Protein AF-A0A7S3XI00-F1 (afdb_monomer_lite)

Organism: Heterosigma akashiwo (NCBI:txid2829)

pLDDT: mean 78.49, std 17.21, range [31.16, 95.56]

Radius of gyration: 17.25 Å; chains: 1; bounding box: 37×38×44 Å

Foldseek 3Di:
DDDLLALDQAPDQAWDQAQQPHGLCVLLVDADDPVQLCCLVPVDDDPVSSVVSCCPPRVLSCCCRTVHHPPRNVVLVVCCVPDDPVVSSVVSSCSSVVSVLCVVLVQKAFDPDDDHDPRDSVNGDIDGDDPVVSVVSCPPCVSPPDPPVCVVVVVPPPD

Secondary structure (DSSP, 8-state):
---TT-----SS-----EETTEEHHHHH-S---HHHHHHHHHS--SHHHHHHHHIIIIIHHHIIIII-BSS-HHHHHHHTTTS-HHHHHHHHHTTTHHHHHHHHTTSEE--S---GGGS-TTTT--EE--HHHHHHHHH-HHHHTTTHHHHHHGGG---

Structure (mmCIF, N/CA/C/O backbone):
data_AF-A0A7S3XI00-F1
#
_entry.id   AF-A0A7S3XI00-F1
#
loop_
_atom_site.group_PDB
_atom_site.id
_atom_site.type_symbol
_atom_site.label_atom_id
_atom_site.label_alt_id
_atom_site.label_comp_id
_atom_site.label_asym_id
_atom_site.label_entity_id
_atom_site.label_seq_id
_atom_site.pdbx_PDB_ins_code
_atom_site.Cartn_x
_atom_site.Cartn_y
_atom_site.Cartn_z
_atom_site.occupancy
_atom_site.B_iso_or_equiv
_atom_site.auth_seq_id
_atom_site.auth_comp_id
_atom_site.auth_asym_id
_atom_site.auth_atom_id
_atom_site.pdbx_PDB_model_num
ATOM 1 N N . MET A 1 1 ? -12.079 9.397 -8.608 1.00 45.72 1 MET A N 1
ATOM 2 C CA . MET A 1 1 ? -12.722 8.586 -7.554 1.00 45.72 1 MET A CA 1
ATOM 3 C C . MET A 1 1 ? -11.652 8.131 -6.586 1.00 45.72 1 MET A C 1
ATOM 5 O O . MET A 1 1 ? -10.625 7.630 -7.032 1.00 45.72 1 MET A O 1
ATOM 9 N N . ARG A 1 2 ? -11.854 8.375 -5.291 1.00 69.75 2 ARG A N 1
ATOM 10 C CA . ARG A 1 2 ? -10.999 7.833 -4.234 1.00 69.75 2 ARG A CA 1
ATOM 11 C C . ARG A 1 2 ? -11.321 6.345 -4.092 1.00 69.75 2 ARG A C 1
ATOM 13 O O . ARG A 1 2 ? -12.490 5.984 -4.167 1.00 69.75 2 ARG A O 1
ATOM 20 N N . SER A 1 3 ? -10.317 5.489 -3.941 1.00 78.19 3 SER A N 1
ATOM 21 C CA . SER A 1 3 ? -10.587 4.076 -3.682 1.00 78.19 3 SER A CA 1
ATOM 22 C C . SER A 1 3 ? -11.165 3.888 -2.272 1.00 78.19 3 SER A C 1
ATOM 24 O O . SER A 1 3 ? -10.641 4.525 -1.357 1.00 78.19 3 SER A O 1
ATOM 26 N N . PRO A 1 4 ? -12.162 3.008 -2.064 1.00 78.62 4 PRO A N 1
ATOM 27 C CA . PRO A 1 4 ? -12.783 2.806 -0.748 1.00 78.62 4 PRO A CA 1
ATOM 28 C C . PRO A 1 4 ? -11.808 2.361 0.352 1.00 78.62 4 PRO A C 1
ATOM 30 O O . PRO A 1 4 ? -11.964 2.735 1.503 1.00 78.62 4 PRO A O 1
ATOM 33 N N . TRP A 1 5 ? -10.744 1.636 -0.006 1.00 79.31 5 TRP A N 1
ATOM 34 C CA . TRP A 1 5 ? -9.690 1.184 0.917 1.00 79.31 5 TRP A CA 1
ATOM 35 C C . TRP A 1 5 ? -8.610 2.244 1.218 1.00 79.31 5 TRP A C 1
ATOM 37 O O . TRP A 1 5 ? -7.579 1.929 1.815 1.00 79.31 5 TRP A O 1
ATOM 47 N N . ASN A 1 6 ? -8.768 3.481 0.734 1.00 79.50 6 ASN A N 1
ATOM 48 C CA . ASN A 1 6 ? -7.818 4.561 0.998 1.00 79.50 6 ASN A CA 1
ATOM 49 C C . ASN A 1 6 ? -8.100 5.173 2.372 1.00 79.50 6 ASN A C 1
ATOM 51 O O . ASN A 1 6 ? -9.124 5.821 2.551 1.00 79.50 6 ASN A O 1
ATOM 55 N N . ASN A 1 7 ? -7.157 5.024 3.297 1.00 77.38 7 ASN A N 1
ATOM 56 C CA . ASN A 1 7 ? -7.287 5.491 4.674 1.00 77.38 7 ASN A CA 1
ATOM 57 C C . ASN A 1 7 ? -6.780 6.924 4.918 1.00 77.38 7 ASN A C 1
ATOM 59 O O . ASN A 1 7 ? -6.688 7.361 6.060 1.00 77.38 7 ASN A O 1
ATOM 63 N N . ASN A 1 8 ? -6.430 7.664 3.865 1.00 79.88 8 ASN A N 1
ATOM 64 C CA . ASN A 1 8 ? -6.200 9.100 3.972 1.00 79.88 8 ASN A CA 1
ATOM 65 C C . ASN A 1 8 ? -7.546 9.803 4.249 1.00 79.88 8 ASN A C 1
ATOM 67 O O . ASN A 1 8 ? -8.550 9.455 3.639 1.00 79.88 8 ASN A O 1
ATOM 71 N N . ALA A 1 9 ? -7.583 10.813 5.118 1.00 73.50 9 ALA A N 1
ATOM 72 C CA . ALA A 1 9 ? -8.775 11.643 5.336 1.00 73.50 9 ALA A CA 1
ATOM 73 C C . ALA A 1 9 ? -8.902 12.750 4.274 1.00 73.50 9 ALA A C 1
ATOM 75 O O . ALA A 1 9 ? -9.988 13.081 3.804 1.00 73.50 9 ALA A O 1
ATOM 76 N N . SER A 1 10 ? -7.767 13.293 3.826 1.00 76.81 10 SER A N 1
ATOM 77 C CA . SER A 1 10 ? -7.693 14.502 3.001 1.00 76.81 10 SER A CA 1
ATOM 78 C C . SER A 1 10 ? -8.332 14.312 1.623 1.00 76.81 10 SER A C 1
ATOM 80 O O . SER A 1 10 ? -7.958 13.375 0.919 1.00 76.81 10 SER A O 1
ATOM 82 N N . PRO A 1 11 ? -9.227 15.202 1.162 1.00 75.38 11 PRO A N 1
ATOM 83 C CA . PRO A 1 11 ? -9.797 15.113 -0.184 1.00 75.38 11 PRO A CA 1
ATOM 84 C C . PRO A 1 11 ? -8.778 15.453 -1.289 1.00 75.38 11 PRO A C 1
ATOM 86 O O . PRO A 1 11 ? -9.080 15.314 -2.474 1.00 75.38 11 PRO A O 1
ATOM 89 N N . PHE A 1 12 ? -7.572 15.897 -0.923 1.00 81.69 12 PHE A N 1
ATOM 90 C CA . PHE A 1 12 ? -6.523 16.304 -1.850 1.00 81.69 12 PHE A CA 1
ATOM 91 C C . PHE A 1 12 ? -5.451 15.226 -2.019 1.00 81.69 12 PHE A C 1
ATOM 93 O O . PHE A 1 12 ? -5.215 14.388 -1.144 1.00 81.69 12 PHE A O 1
ATOM 100 N N . VAL A 1 13 ? -4.727 15.288 -3.140 1.00 80.25 13 VAL A N 1
ATOM 101 C CA . VAL A 1 13 ? -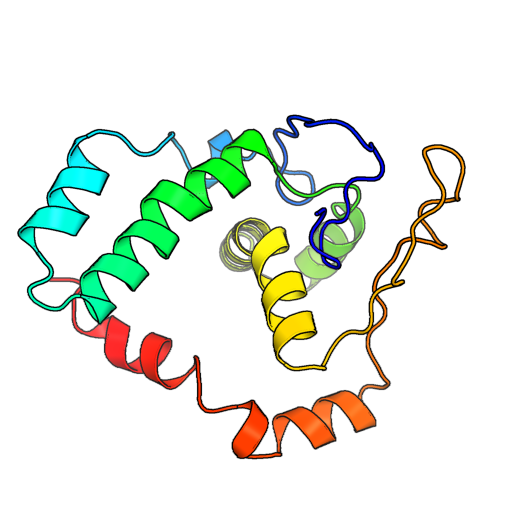3.527 14.468 -3.344 1.00 80.25 13 VAL A CA 1
ATOM 102 C C . VAL A 1 13 ? -2.519 14.816 -2.256 1.00 80.25 13 VAL A C 1
ATOM 104 O O . VAL A 1 13 ? -1.971 15.915 -2.221 1.00 80.25 13 VAL A O 1
ATOM 107 N N . THR A 1 14 ? -2.291 13.866 -1.357 1.00 82.88 14 THR A N 1
ATOM 108 C CA . THR A 1 14 ? -1.414 14.047 -0.203 1.00 82.88 14 THR A CA 1
ATOM 109 C C . THR A 1 14 ? -0.238 13.100 -0.344 1.00 82.88 14 THR A C 1
ATOM 111 O O . THR A 1 14 ? -0.411 11.957 -0.768 1.00 82.88 14 THR A O 1
ATOM 114 N N . ARG A 1 15 ? 0.960 13.579 -0.008 1.00 88.00 15 ARG A N 1
ATOM 115 C CA . ARG A 1 15 ? 2.133 12.716 0.110 1.00 88.00 15 ARG A CA 1
ATOM 116 C C . ARG A 1 15 ? 2.293 12.302 1.560 1.00 88.00 15 ARG A C 1
ATOM 118 O O . ARG A 1 15 ? 2.297 13.163 2.435 1.00 88.00 15 ARG A O 1
ATOM 125 N N . TRP A 1 16 ? 2.481 11.015 1.792 1.00 89.25 16 TRP A N 1
ATOM 126 C CA . TRP A 1 16 ? 2.725 10.459 3.110 1.00 89.25 16 TRP A CA 1
ATOM 127 C C . TRP A 1 16 ? 3.919 9.530 3.023 1.00 89.25 16 TRP A C 1
ATOM 129 O O . TRP A 1 16 ? 3.930 8.572 2.257 1.00 89.25 16 TRP A O 1
ATOM 139 N N . ARG A 1 17 ? 4.979 9.873 3.754 1.00 89.06 17 ARG A N 1
ATOM 140 C CA . ARG A 1 17 ? 6.277 9.206 3.614 1.00 89.06 17 ARG A CA 1
ATOM 141 C C . ARG A 1 17 ? 6.427 8.012 4.543 1.00 89.06 17 ARG A C 1
ATOM 143 O O . ARG A 1 17 ? 7.539 7.501 4.639 1.00 89.06 17 ARG A O 1
ATOM 150 N N . THR A 1 18 ? 5.362 7.564 5.204 1.00 91.56 18 THR A N 1
ATOM 151 C CA . THR A 1 18 ? 5.418 6.418 6.113 1.00 91.56 18 THR A CA 1
ATOM 152 C C . THR A 1 18 ? 4.507 5.280 5.668 1.00 91.56 18 THR A C 1
ATOM 154 O O . THR A 1 18 ? 3.434 5.487 5.101 1.00 91.56 18 THR A O 1
ATOM 157 N N . LEU A 1 19 ? 4.965 4.058 5.916 1.00 91.69 19 LEU A N 1
ATOM 158 C CA . LEU A 1 19 ? 4.221 2.816 5.775 1.00 91.69 19 LEU A CA 1
ATOM 159 C C . LEU A 1 19 ? 4.069 2.239 7.178 1.00 91.69 19 LEU A C 1
ATOM 161 O O . LEU A 1 19 ? 4.990 1.611 7.698 1.00 91.69 19 LEU A O 1
ATOM 165 N N . ALA A 1 20 ? 2.922 2.511 7.801 1.00 89.94 20 ALA A N 1
ATOM 166 C CA . ALA A 1 20 ? 2.613 2.089 9.167 1.00 89.94 20 ALA A CA 1
ATOM 167 C C . ALA A 1 20 ? 3.708 2.463 10.187 1.00 89.94 20 ALA A C 1
ATOM 169 O O . ALA A 1 20 ? 4.303 1.599 10.835 1.00 89.94 20 ALA A O 1
ATOM 170 N N . GLY A 1 21 ? 3.986 3.767 10.279 1.00 90.00 21 GLY A N 1
ATOM 171 C CA . GLY A 1 21 ? 4.937 4.362 11.231 1.00 90.00 21 GLY A CA 1
ATOM 172 C C . GLY A 1 21 ? 6.379 4.446 10.729 1.00 90.00 21 GLY A C 1
ATOM 173 O O . GLY A 1 21 ? 7.115 5.352 11.097 1.00 90.00 21 GLY A O 1
ATOM 174 N N . VAL A 1 22 ? 6.784 3.576 9.801 1.00 93.06 22 VAL A N 1
ATOM 175 C CA . VAL A 1 22 ? 8.174 3.534 9.314 1.00 93.06 22 VAL A CA 1
ATOM 176 C C . VAL A 1 22 ? 8.327 4.329 8.026 1.00 93.06 22 VAL A C 1
ATOM 178 O O . VAL A 1 22 ? 7.454 4.287 7.161 1.00 93.06 22 VAL A O 1
ATOM 181 N N . ASN A 1 23 ? 9.446 5.036 7.864 1.00 93.75 23 ASN A N 1
ATOM 182 C CA . ASN A 1 23 ? 9.745 5.751 6.631 1.00 93.75 23 ASN A CA 1
ATOM 183 C C . ASN A 1 23 ? 9.767 4.786 5.429 1.00 93.75 23 ASN A C 1
ATOM 185 O O . 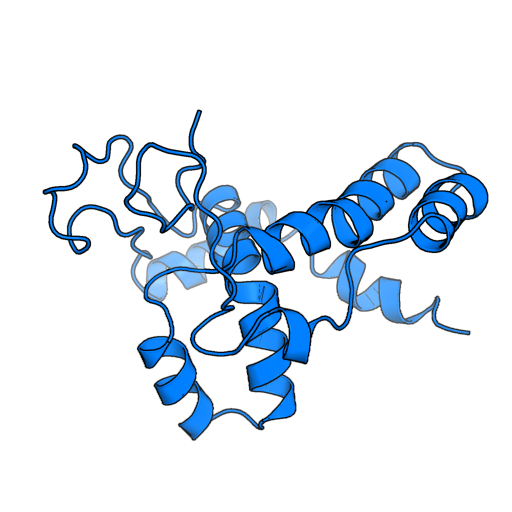ASN A 1 23 ? 10.484 3.789 5.391 1.00 93.75 23 ASN A O 1
ATOM 189 N N . SER A 1 24 ? 8.956 5.101 4.425 1.00 92.12 24 SER A N 1
ATOM 190 C CA . SER A 1 24 ? 8.794 4.309 3.205 1.00 92.12 24 SER A CA 1
ATOM 191 C C . SER A 1 24 ? 10.079 4.179 2.381 1.00 92.12 24 SER A C 1
ATOM 193 O O . SER A 1 24 ? 10.267 3.163 1.714 1.00 92.12 24 SER A O 1
ATOM 195 N N . TRP A 1 25 ? 10.974 5.168 2.444 1.00 92.31 25 TRP A N 1
ATOM 196 C CA . TRP A 1 25 ? 12.274 5.133 1.774 1.00 92.31 25 TRP A CA 1
ATOM 197 C C . TRP A 1 25 ? 13.233 4.159 2.457 1.00 92.31 25 TRP A C 1
ATOM 199 O O . TRP A 1 25 ? 13.963 3.464 1.761 1.00 92.31 25 TRP A O 1
ATOM 209 N N . ASP A 1 26 ? 13.166 4.028 3.782 1.00 92.06 26 ASP A N 1
ATOM 210 C CA . ASP A 1 26 ? 14.006 3.081 4.525 1.00 92.06 26 ASP A CA 1
ATOM 211 C C . ASP A 1 26 ? 13.612 1.628 4.210 1.00 92.06 26 ASP A C 1
ATOM 213 O O . ASP A 1 26 ? 14.467 0.750 4.137 1.00 92.06 26 ASP A O 1
ATOM 217 N N . LEU A 1 27 ? 12.321 1.376 3.955 1.00 87.94 27 LEU A N 1
ATOM 218 C CA . LEU A 1 27 ? 11.811 0.043 3.611 1.00 87.94 27 LEU A CA 1
ATOM 219 C C . LEU A 1 27 ? 11.965 -0.325 2.129 1.00 87.94 27 LEU A C 1
ATOM 221 O O . LEU A 1 27 ? 12.097 -1.501 1.801 1.00 87.94 27 LEU A O 1
ATOM 225 N N . LEU A 1 28 ? 11.871 0.649 1.219 1.00 88.12 28 LEU A N 1
ATOM 226 C CA . LEU A 1 28 ? 11.777 0.390 -0.228 1.00 88.12 28 LEU A CA 1
ATOM 227 C C . LEU A 1 28 ? 12.987 0.893 -1.022 1.00 88.12 28 LEU A C 1
ATOM 229 O O . LEU A 1 28 ? 13.118 0.591 -2.210 1.00 88.12 28 LEU A O 1
ATOM 233 N N . GLY A 1 29 ? 13.875 1.654 -0.384 1.00 87.56 29 GLY A N 1
ATOM 234 C CA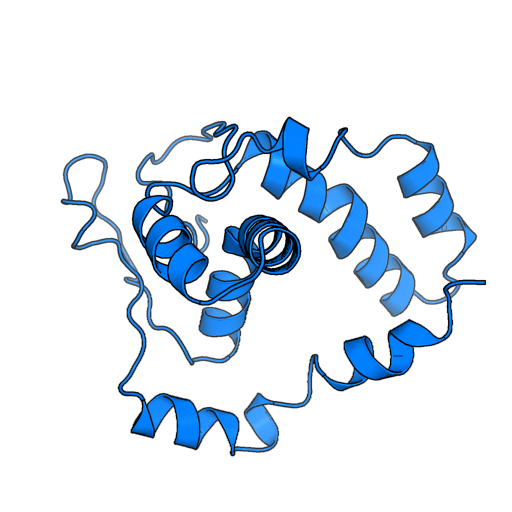 . GLY A 1 29 ? 15.092 2.201 -0.966 1.00 87.56 29 GLY A CA 1
ATOM 235 C C . GLY A 1 29 ? 14.828 3.381 -1.896 1.00 87.56 29 GLY A C 1
ATOM 236 O O . GLY A 1 29 ? 15.113 4.519 -1.546 1.00 87.56 29 GLY A O 1
ATOM 237 N N . ASN A 1 30 ? 14.318 3.120 -3.104 1.00 86.00 30 ASN A N 1
ATOM 238 C CA . ASN A 1 30 ? 14.242 4.118 -4.173 1.00 86.00 30 ASN A CA 1
ATOM 239 C C . ASN A 1 30 ? 12.986 3.992 -5.035 1.00 86.00 30 ASN A C 1
ATOM 241 O O . ASN A 1 30 ? 12.398 2.920 -5.187 1.00 86.00 30 ASN A O 1
ATOM 245 N N . LEU A 1 31 ? 12.625 5.103 -5.683 1.00 89.25 31 LEU A N 1
ATOM 246 C CA . LEU A 1 31 ? 11.638 5.079 -6.754 1.00 89.25 31 LEU A CA 1
ATOM 247 C C . LEU A 1 31 ? 12.132 4.215 -7.928 1.00 89.25 31 LEU A C 1
ATOM 249 O O . LEU A 1 31 ? 13.331 4.176 -8.221 1.00 89.25 31 LEU A O 1
ATOM 253 N N . PRO A 1 32 ? 11.212 3.540 -8.630 1.00 88.94 32 PRO A N 1
ATOM 254 C CA . PRO A 1 32 ? 11.545 2.735 -9.796 1.00 88.94 32 PRO A CA 1
ATOM 255 C C . PRO A 1 32 ? 12.165 3.592 -10.904 1.00 88.94 32 PRO A C 1
ATOM 257 O O . PRO A 1 32 ? 11.556 4.539 -11.398 1.00 88.94 32 PRO A O 1
ATOM 260 N N . GLY A 1 33 ? 13.377 3.227 -11.319 1.00 90.19 33 GLY A N 1
ATOM 261 C CA . GLY A 1 33 ? 14.077 3.864 -12.435 1.00 90.19 33 GLY A CA 1
ATOM 262 C C . GLY A 1 33 ? 13.793 3.208 -13.789 1.00 90.19 33 GLY A C 1
ATOM 263 O O . GLY A 1 33 ? 13.016 2.250 -13.901 1.00 90.19 33 GLY A O 1
ATOM 264 N N . CYS A 1 34 ? 14.486 3.684 -14.827 1.00 91.94 34 CYS A N 1
ATOM 265 C CA . CYS A 1 34 ? 14.372 3.169 -16.197 1.00 91.94 34 CYS A CA 1
ATOM 266 C C . CYS A 1 34 ? 14.654 1.663 -16.299 1.00 91.94 34 CYS A C 1
ATOM 268 O O . CYS A 1 34 ? 13.992 0.973 -17.066 1.00 91.94 34 CYS A O 1
ATOM 270 N N . SER A 1 35 ? 15.579 1.129 -15.494 1.00 90.12 35 SER A N 1
ATOM 271 C CA . SER A 1 35 ? 15.920 -0.301 -15.489 1.00 90.12 35 SER A CA 1
ATOM 272 C C . SER A 1 35 ? 14.730 -1.197 -15.131 1.00 90.12 35 SER A C 1
ATOM 274 O O . SER A 1 35 ? 14.532 -2.235 -15.757 1.00 90.12 35 SER A O 1
ATOM 276 N N . SER A 1 36 ? 13.898 -0.785 -14.169 1.00 87.94 36 SER A N 1
ATOM 277 C CA . SER A 1 36 ? 12.703 -1.541 -13.765 1.00 87.94 36 SER A CA 1
ATOM 278 C C . SER A 1 36 ? 11.627 -1.567 -14.855 1.00 87.94 36 SER A C 1
ATOM 280 O O . SER A 1 36 ? 10.998 -2.601 -15.076 1.00 87.94 36 SER A O 1
ATOM 282 N N . HIS A 1 37 ? 11.471 -0.459 -15.585 1.00 89.69 37 HIS A N 1
ATOM 283 C CA . HIS A 1 37 ? 10.557 -0.356 -16.721 1.00 89.69 37 HIS A CA 1
ATOM 284 C C . HIS A 1 37 ? 11.074 -1.159 -17.916 1.00 89.69 37 HIS A C 1
ATOM 286 O O . HIS A 1 37 ? 10.313 -1.900 -18.527 1.00 89.69 37 HIS A O 1
ATOM 292 N N . HIS A 1 38 ? 12.376 -1.076 -18.201 1.00 91.00 38 HIS A N 1
ATOM 293 C CA . HIS A 1 38 ? 13.017 -1.877 -19.239 1.00 91.00 38 HIS A CA 1
ATOM 294 C C . HIS A 1 38 ? 12.870 -3.376 -18.957 1.00 91.00 38 HIS A C 1
ATOM 296 O O . HIS A 1 38 ? 12.463 -4.113 -19.841 1.00 91.00 38 HIS A O 1
ATOM 302 N N . MET A 1 39 ? 13.102 -3.835 -17.721 1.00 87.81 39 MET A N 1
ATOM 303 C CA . MET A 1 39 ? 12.841 -5.234 -17.353 1.00 87.81 39 MET A CA 1
ATOM 304 C C . MET A 1 39 ? 11.386 -5.645 -17.597 1.00 87.81 39 MET A C 1
ATOM 306 O O . MET A 1 39 ? 11.143 -6.743 -18.086 1.00 87.81 39 MET A O 1
ATOM 310 N N . ALA A 1 40 ? 10.416 -4.791 -17.253 1.00 87.94 40 ALA A N 1
ATOM 311 C CA . ALA A 1 40 ? 9.008 -5.092 -17.498 1.00 87.94 40 ALA A CA 1
ATOM 312 C C . ALA A 1 40 ? 8.700 -5.204 -19.001 1.00 87.94 40 ALA A C 1
ATOM 314 O O . ALA A 1 40 ? 7.939 -6.077 -19.393 1.00 87.94 40 ALA A O 1
ATOM 315 N N . LEU A 1 41 ? 9.308 -4.361 -19.836 1.00 89.44 41 LEU A N 1
ATOM 316 C CA . LEU A 1 41 ? 9.105 -4.377 -21.287 1.00 89.44 41 LEU A CA 1
ATOM 317 C C . LEU A 1 41 ? 9.834 -5.531 -21.989 1.00 89.44 41 LEU A C 1
ATOM 319 O O . LEU A 1 41 ? 9.316 -6.067 -22.961 1.00 89.44 41 LEU A O 1
ATOM 323 N N . SER A 1 42 ? 11.020 -5.905 -21.510 1.00 91.44 42 SER A N 1
ATOM 324 C CA . SER A 1 42 ? 11.923 -6.815 -22.226 1.00 91.44 42 SER A CA 1
ATOM 325 C C . SER A 1 42 ? 11.821 -8.276 -21.784 1.00 91.44 42 SER A C 1
ATOM 327 O O . SER A 1 42 ? 12.214 -9.157 -22.542 1.00 91.44 42 SER A O 1
ATOM 329 N N . ASN A 1 43 ? 11.305 -8.556 -20.580 1.00 89.12 43 ASN A N 1
ATOM 330 C CA . ASN A 1 43 ? 11.327 -9.912 -20.008 1.00 89.12 43 ASN A CA 1
ATOM 331 C C . ASN A 1 43 ? 9.965 -10.627 -20.031 1.00 89.12 43 ASN A C 1
ATOM 333 O O . ASN A 1 43 ? 9.877 -11.769 -19.580 1.00 89.12 43 ASN A O 1
ATOM 337 N N . PHE A 1 44 ? 8.899 -9.984 -20.518 1.00 88.94 44 PHE A N 1
ATOM 338 C CA . PHE A 1 44 ? 7.545 -10.543 -20.496 1.00 88.94 44 PHE A CA 1
ATOM 339 C C . PHE A 1 44 ? 6.901 -10.470 -21.881 1.00 88.94 44 PHE A C 1
ATOM 341 O O . PHE A 1 44 ? 6.611 -9.392 -22.388 1.00 88.94 44 PHE A O 1
ATOM 348 N N . ASN A 1 45 ? 6.651 -11.640 -22.471 1.00 91.00 45 ASN A N 1
ATOM 349 C CA . ASN A 1 45 ? 6.213 -11.769 -23.867 1.00 91.00 45 ASN A CA 1
ATOM 350 C C . ASN A 1 45 ? 4.691 -11.867 -24.041 1.00 91.00 45 ASN A C 1
ATOM 352 O O . ASN A 1 45 ? 4.209 -12.035 -25.158 1.00 91.00 45 ASN A O 1
ATOM 356 N N . THR A 1 46 ? 3.930 -11.794 -22.951 1.00 92.94 46 THR A N 1
ATOM 357 C CA . THR A 1 46 ? 2.466 -11.757 -22.988 1.00 92.94 46 THR A CA 1
ATOM 358 C C . THR A 1 46 ? 1.971 -10.480 -22.334 1.00 92.94 46 THR A C 1
ATOM 360 O O . THR A 1 46 ? 2.596 -9.953 -21.405 1.00 92.94 46 THR A O 1
ATOM 363 N N . TRP A 1 47 ? 0.836 -9.980 -22.821 1.00 90.19 47 TRP A N 1
ATOM 364 C CA . TRP A 1 47 ? 0.224 -8.770 -22.286 1.00 90.19 47 TRP A CA 1
ATOM 365 C C . TRP A 1 47 ? -0.085 -8.914 -20.795 1.00 90.19 47 TRP A C 1
ATOM 367 O O . TRP A 1 47 ? 0.174 -7.996 -20.024 1.00 90.19 47 TRP A O 1
ATOM 377 N N . GLU A 1 48 ? -0.569 -10.078 -20.370 1.00 91.81 48 GLU A N 1
ATOM 378 C CA . GLU A 1 48 ? -0.950 -10.369 -18.990 1.00 91.81 48 GLU A CA 1
ATOM 379 C C . GLU A 1 48 ? 0.251 -10.266 -18.048 1.00 91.81 48 GLU A C 1
ATOM 381 O O . GLU A 1 48 ? 0.174 -9.614 -17.005 1.00 91.81 48 GLU A O 1
ATOM 386 N N . MET A 1 49 ? 1.387 -10.861 -18.428 1.00 87.75 49 MET A N 1
ATOM 387 C CA . MET A 1 49 ? 2.598 -10.811 -17.613 1.00 87.75 49 MET A CA 1
ATOM 388 C C . MET A 1 49 ? 3.202 -9.405 -17.582 1.00 87.75 49 MET A C 1
ATOM 390 O O . MET A 1 49 ? 3.599 -8.935 -16.514 1.00 87.75 49 MET A O 1
ATOM 394 N N . PHE A 1 50 ? 3.226 -8.714 -18.726 1.00 90.81 50 PHE A N 1
ATOM 395 C CA . PHE A 1 50 ? 3.662 -7.320 -18.801 1.00 90.81 50 PHE A CA 1
ATOM 396 C C . PHE A 1 50 ? 2.798 -6.421 -17.906 1.00 90.81 50 PHE A C 1
ATOM 398 O O . PHE A 1 50 ? 3.321 -5.714 -17.039 1.00 90.81 50 PHE A O 1
ATOM 405 N N . ALA A 1 51 ? 1.475 -6.482 -18.079 1.00 90.19 51 ALA A N 1
ATOM 406 C CA . ALA A 1 51 ? 0.508 -5.685 -17.337 1.00 90.19 51 ALA A CA 1
ATOM 407 C C . ALA A 1 51 ? 0.602 -5.970 -15.836 1.00 90.19 51 ALA A C 1
ATOM 409 O O . ALA A 1 51 ? 0.614 -5.043 -15.031 1.00 90.19 51 ALA A O 1
ATOM 410 N N . MET A 1 52 ? 0.755 -7.232 -15.435 1.00 86.56 52 MET A N 1
ATOM 411 C CA . MET A 1 52 ? 0.980 -7.577 -14.035 1.00 86.56 52 MET A CA 1
ATOM 412 C C . MET A 1 52 ? 2.293 -6.975 -13.514 1.00 86.56 52 MET A C 1
ATOM 414 O O . MET A 1 52 ? 2.301 -6.335 -12.459 1.00 86.56 52 MET A O 1
ATOM 418 N N . ARG A 1 53 ? 3.405 -7.131 -14.244 1.00 87.69 53 ARG A N 1
ATOM 419 C CA . ARG A 1 53 ? 4.718 -6.684 -13.767 1.00 87.69 53 ARG A CA 1
ATOM 420 C C . ARG A 1 53 ? 4.806 -5.171 -13.632 1.00 87.69 53 ARG A C 1
ATOM 422 O O . ARG A 1 53 ? 5.302 -4.687 -12.612 1.00 87.69 53 ARG A O 1
ATOM 429 N N . ILE A 1 54 ? 4.338 -4.433 -14.639 1.00 89.56 54 ILE A N 1
ATOM 430 C CA . ILE A 1 54 ? 4.375 -2.967 -14.627 1.00 89.56 54 ILE A CA 1
ATOM 431 C C . ILE A 1 54 ? 3.489 -2.403 -13.502 1.00 89.56 54 ILE A C 1
ATOM 433 O O . ILE A 1 54 ? 3.835 -1.399 -12.881 1.00 89.56 54 ILE A O 1
ATOM 437 N N . GLN A 1 55 ? 2.390 -3.085 -13.163 1.00 86.69 55 GLN A N 1
ATOM 438 C CA . GLN A 1 55 ? 1.518 -2.693 -12.054 1.00 86.69 55 GLN A CA 1
ATOM 439 C C . GLN A 1 55 ? 2.132 -3.007 -10.679 1.00 86.69 55 GLN A C 1
ATOM 441 O O . GLN A 1 55 ? 2.026 -2.207 -9.750 1.00 86.69 55 GLN A O 1
ATOM 446 N N . GLN A 1 56 ? 2.798 -4.153 -10.529 1.00 80.19 56 GLN A N 1
ATOM 447 C CA . GLN A 1 56 ? 3.311 -4.606 -9.232 1.00 80.19 56 GLN A CA 1
ATOM 448 C C . GLN A 1 56 ? 4.604 -3.923 -8.791 1.00 80.19 56 GLN A C 1
ATOM 450 O O . GLN A 1 56 ? 4.776 -3.675 -7.602 1.00 80.19 56 GLN A O 1
ATOM 455 N N . VAL A 1 57 ? 5.544 -3.663 -9.704 1.00 79.31 57 VAL A N 1
ATOM 456 C CA . VAL A 1 57 ? 6.861 -3.143 -9.302 1.00 79.31 57 VAL A CA 1
ATOM 457 C C . VAL A 1 57 ? 6.942 -1.636 -9.465 1.00 79.31 57 VAL A C 1
ATOM 459 O O . VAL A 1 57 ? 6.975 -0.949 -8.443 1.00 79.31 57 VAL A O 1
ATOM 462 N N . PRO A 1 58 ? 6.944 -1.075 -10.687 1.00 85.06 58 PRO A N 1
ATOM 463 C CA . PRO A 1 58 ? 7.102 0.360 -10.810 1.00 85.06 58 PRO A CA 1
ATOM 464 C C . PRO A 1 58 ? 5.872 1.110 -10.292 1.00 85.06 58 PRO A C 1
ATOM 466 O O . PRO A 1 58 ? 5.997 2.000 -9.455 1.00 85.06 58 PRO A O 1
ATOM 469 N N . HIS A 1 59 ? 4.666 0.721 -10.696 1.00 89.69 59 HIS A N 1
ATOM 470 C CA . HIS A 1 59 ? 3.470 1.448 -10.276 1.00 89.69 59 HIS A CA 1
ATOM 471 C C . HIS A 1 59 ? 3.222 1.350 -8.759 1.00 89.69 59 HIS A C 1
ATOM 473 O O . HIS A 1 59 ? 3.055 2.372 -8.091 1.00 89.69 59 HIS A O 1
ATOM 479 N N . GLN A 1 60 ? 3.238 0.145 -8.177 1.00 84.69 60 GLN A N 1
ATOM 480 C CA . GLN A 1 60 ? 2.948 -0.018 -6.749 1.00 84.69 60 GLN A CA 1
ATOM 481 C C . GLN A 1 60 ? 3.994 0.643 -5.843 1.00 84.69 60 GLN A C 1
ATOM 483 O O . GLN A 1 60 ? 3.626 1.201 -4.809 1.00 84.69 60 GLN A O 1
ATOM 488 N N . ASN A 1 61 ? 5.279 0.630 -6.216 1.00 88.56 61 ASN A N 1
ATOM 489 C CA . ASN A 1 61 ? 6.312 1.279 -5.406 1.00 88.56 61 ASN A CA 1
ATOM 490 C C . ASN A 1 61 ? 6.138 2.797 -5.350 1.00 88.56 61 ASN A C 1
ATOM 492 O O . ASN A 1 61 ? 6.370 3.383 -4.296 1.00 88.56 61 ASN A O 1
ATOM 496 N N . VAL A 1 62 ? 5.664 3.434 -6.425 1.00 90.25 62 VAL A N 1
ATOM 497 C CA . VAL A 1 62 ? 5.334 4.867 -6.397 1.00 90.25 62 VAL A CA 1
ATOM 498 C C . VAL A 1 62 ? 4.245 5.150 -5.359 1.00 90.25 62 VAL A C 1
ATOM 500 O O . VAL A 1 62 ? 4.408 6.060 -4.546 1.00 90.25 62 VAL A O 1
ATOM 503 N N . HIS A 1 63 ? 3.173 4.349 -5.328 1.00 88.88 63 HIS A N 1
ATOM 504 C CA . HIS A 1 63 ? 2.111 4.499 -4.322 1.00 88.88 63 HIS A CA 1
ATOM 505 C C . HIS A 1 63 ? 2.620 4.294 -2.902 1.00 88.88 63 HIS A C 1
ATOM 507 O O . HIS A 1 63 ? 2.265 5.059 -2.016 1.00 88.88 63 HIS A O 1
ATOM 513 N N . ARG A 1 64 ? 3.474 3.296 -2.674 1.00 89.94 64 ARG A N 1
ATOM 514 C CA . ARG A 1 64 ? 4.000 3.014 -1.333 1.00 89.94 64 ARG A CA 1
ATOM 515 C C . ARG A 1 64 ? 4.959 4.099 -0.835 1.00 89.94 64 ARG A C 1
ATOM 517 O O . ARG A 1 64 ? 4.872 4.492 0.320 1.00 89.94 64 ARG A O 1
ATOM 524 N N . IL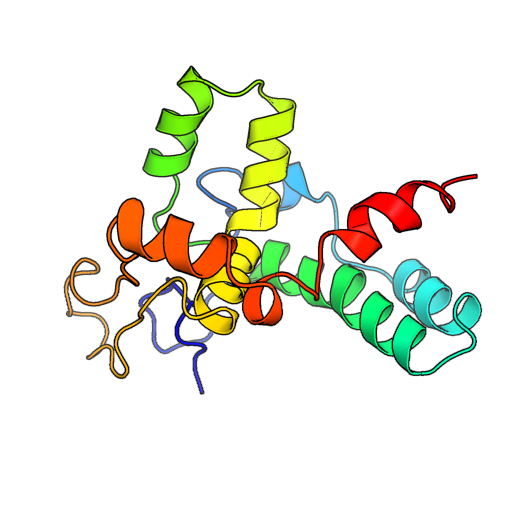E A 1 65 ? 5.847 4.589 -1.702 1.00 91.25 65 ILE A N 1
ATOM 525 C CA . ILE A 1 65 ? 6.867 5.592 -1.352 1.00 91.25 65 ILE A CA 1
ATOM 526 C C . ILE A 1 65 ? 6.264 6.993 -1.191 1.00 91.25 65 ILE A C 1
ATOM 528 O O . ILE A 1 65 ? 6.686 7.769 -0.333 1.00 91.25 65 ILE A O 1
ATOM 532 N N . LEU A 1 66 ? 5.305 7.361 -2.047 1.00 90.06 66 LEU A N 1
ATOM 533 C CA . LEU A 1 66 ? 4.728 8.707 -2.037 1.00 90.06 66 LEU A CA 1
ATOM 534 C C . LEU A 1 66 ? 3.393 8.787 -1.305 1.00 90.06 66 LEU A C 1
ATOM 536 O O . LEU A 1 66 ? 3.108 9.826 -0.719 1.00 90.06 66 LEU A O 1
ATOM 540 N N . GLY A 1 67 ? 2.566 7.750 -1.396 1.00 87.31 67 GLY A N 1
ATOM 541 C CA . GLY A 1 67 ? 1.211 7.724 -0.846 1.00 87.31 67 GLY A CA 1
ATOM 542 C C . GLY A 1 67 ? 1.132 7.172 0.573 1.00 87.31 67 GLY A C 1
ATOM 543 O O . GLY A 1 67 ? 0.254 7.608 1.311 1.00 87.31 67 GLY A O 1
ATOM 544 N N . GLY A 1 68 ? 2.047 6.273 0.951 1.00 89.06 68 GLY A N 1
ATOM 545 C CA . GLY A 1 68 ? 2.147 5.710 2.298 1.00 89.06 68 GLY A CA 1
ATOM 546 C C . GLY A 1 68 ? 0.870 5.016 2.789 1.00 89.06 68 GLY A C 1
ATOM 547 O O . GLY A 1 68 ? -0.025 4.687 2.009 1.00 89.06 68 GLY A O 1
ATOM 548 N N . THR A 1 69 ? 0.789 4.799 4.102 1.00 87.69 69 THR A N 1
ATOM 549 C CA . THR A 1 69 ? -0.465 4.478 4.799 1.00 87.69 69 THR A CA 1
ATOM 550 C C . THR A 1 69 ? -0.638 5.332 6.042 1.00 87.69 69 THR A C 1
ATOM 552 O O . THR A 1 69 ? 0.281 5.473 6.849 1.00 87.69 69 THR A O 1
ATOM 555 N N . PHE A 1 70 ? -1.834 5.891 6.189 1.00 84.81 70 PHE A N 1
ATOM 556 C CA . PHE A 1 70 ? -2.175 6.824 7.259 1.00 84.81 70 PHE A CA 1
ATOM 557 C C . PHE A 1 70 ? -2.596 6.069 8.524 1.00 84.81 70 PHE A C 1
ATOM 559 O O . PHE A 1 70 ? -3.149 4.981 8.422 1.00 84.81 70 PHE A O 1
ATOM 566 N N . GLU A 1 71 ? -2.319 6.629 9.704 1.00 78.56 71 GLU A N 1
ATOM 567 C CA . GLU A 1 71 ? -2.888 6.200 11.000 1.00 78.56 71 GLU A CA 1
ATOM 568 C C . GLU A 1 71 ? -2.895 4.681 11.278 1.00 78.56 71 GLU A C 1
ATOM 570 O O . GLU A 1 71 ? -3.811 4.149 11.899 1.00 78.56 71 GLU A O 1
ATOM 575 N N . SER A 1 72 ? -1.876 3.955 10.810 1.00 84.19 72 SER A N 1
ATOM 576 C CA . SER A 1 72 ? -1.805 2.496 10.953 1.00 84.19 72 SER A CA 1
ATOM 577 C C . SER A 1 72 ? -0.639 2.031 11.824 1.00 84.19 72 SER A C 1
ATOM 579 O O . SER A 1 72 ? -0.382 0.841 11.894 1.00 84.19 72 SER A O 1
ATOM 581 N N . GLU A 1 73 ? 0.107 2.936 12.450 1.00 89.88 73 GLU A N 1
ATOM 582 C CA . GLU A 1 73 ? 1.321 2.611 13.212 1.00 89.88 73 GLU A CA 1
ATOM 583 C C . GLU A 1 73 ? 1.041 1.695 14.407 1.00 89.88 73 GLU A C 1
ATOM 585 O O . GLU A 1 73 ? 1.597 0.600 14.471 1.00 89.88 73 GLU A O 1
ATOM 590 N N . GLU A 1 74 ? 0.099 2.077 15.271 1.00 89.56 74 GLU A N 1
ATOM 591 C CA . GLU A 1 74 ? -0.241 1.346 16.500 1.00 89.56 74 GLU A CA 1
ATOM 592 C C . GLU A 1 74 ? -0.597 -0.129 16.238 1.00 89.56 74 GLU A C 1
ATOM 594 O O . GLU A 1 74 ? -0.179 -1.033 16.964 1.00 89.56 74 GLU A O 1
ATOM 599 N N . VAL A 1 75 ? -1.342 -0.401 15.160 1.00 87.38 75 VAL A N 1
ATOM 600 C CA . VAL A 1 75 ? -1.711 -1.772 14.771 1.00 87.38 75 VAL A CA 1
ATOM 601 C C . VAL A 1 75 ? -0.459 -2.604 14.489 1.00 87.38 75 VAL A C 1
ATOM 603 O O . VAL A 1 75 ? -0.356 -3.749 14.927 1.00 87.38 75 VAL A O 1
ATOM 606 N N . TYR A 1 76 ? 0.517 -2.029 13.793 1.00 91.81 76 TYR A N 1
ATOM 607 C CA . TYR A 1 76 ? 1.745 -2.723 13.419 1.00 91.81 76 TYR A CA 1
ATOM 608 C C . TYR A 1 76 ? 2.729 -2.835 14.585 1.00 91.81 76 TYR A C 1
ATOM 610 O O . TYR A 1 76 ? 3.414 -3.847 14.701 1.00 91.81 76 TYR A O 1
ATOM 618 N N . GLU A 1 77 ? 2.777 -1.856 15.483 1.00 92.38 77 GLU A N 1
ATOM 619 C CA . GLU A 1 77 ? 3.534 -1.975 16.734 1.00 92.38 77 GLU A CA 1
ATOM 620 C C . GLU A 1 77 ? 3.006 -3.117 17.606 1.00 92.38 77 GLU A C 1
ATOM 622 O O . GLU A 1 77 ? 3.781 -3.911 18.140 1.00 92.38 77 GLU A O 1
ATOM 627 N N . ASN A 1 78 ? 1.681 -3.262 17.693 1.00 92.94 78 ASN A N 1
ATOM 628 C CA . ASN A 1 78 ? 1.062 -4.370 18.410 1.00 92.94 78 ASN A CA 1
ATOM 629 C C . ASN A 1 78 ? 1.353 -5.725 17.754 1.00 92.94 78 ASN A C 1
ATOM 631 O O . ASN A 1 78 ? 1.640 -6.688 18.465 1.00 92.94 78 ASN A O 1
ATOM 635 N N . LEU A 1 79 ? 1.343 -5.801 16.420 1.00 91.81 79 LEU A N 1
ATOM 636 C CA . LEU A 1 79 ? 1.747 -7.010 15.693 1.00 91.81 79 LEU A CA 1
ATOM 637 C C . LEU A 1 79 ? 3.230 -7.349 15.891 1.00 91.81 79 LEU A C 1
ATOM 639 O O . LEU A 1 79 ? 3.582 -8.526 15.915 1.00 91.81 79 LEU A O 1
ATOM 643 N N . GLY A 1 80 ? 4.086 -6.351 16.115 1.00 92.25 80 GLY A N 1
ATOM 644 C CA . GLY A 1 80 ? 5.503 -6.551 16.427 1.00 92.25 80 GLY A CA 1
ATOM 645 C C . GLY A 1 80 ? 5.777 -7.312 17.726 1.00 92.25 80 GLY A C 1
ATOM 646 O O . GLY A 1 80 ? 6.899 -7.748 17.945 1.00 92.25 80 GLY A O 1
ATOM 647 N N . LYS A 1 81 ? 4.762 -7.532 18.572 1.00 94.06 81 LYS A N 1
ATOM 648 C CA . LYS A 1 81 ? 4.856 -8.418 19.746 1.00 94.06 81 LYS A CA 1
ATOM 649 C C . LYS A 1 81 ? 4.828 -9.906 19.376 1.00 94.06 81 LYS A C 1
ATOM 651 O O . LYS A 1 81 ? 5.164 -10.739 20.212 1.00 94.06 81 LYS A O 1
ATOM 656 N N . PHE A 1 82 ? 4.387 -10.231 18.160 1.00 95.25 82 PHE A N 1
ATOM 657 C CA . PHE A 1 82 ? 4.154 -11.600 17.687 1.00 95.25 82 PHE A CA 1
ATOM 658 C C . PHE A 1 82 ? 4.944 -11.954 16.424 1.00 95.25 82 PHE A C 1
ATOM 660 O O . PHE A 1 82 ? 5.037 -13.131 16.087 1.00 95.25 82 PHE A O 1
ATOM 667 N N . LEU A 1 83 ? 5.456 -10.952 15.707 1.00 94.56 83 LEU A N 1
ATOM 668 C CA . LEU A 1 83 ? 6.162 -11.119 14.440 1.00 94.56 83 LEU A CA 1
ATOM 669 C C . LEU A 1 83 ? 7.627 -10.728 14.586 1.00 94.56 83 LEU A C 1
ATOM 671 O O . LEU A 1 83 ? 7.947 -9.740 15.248 1.00 94.56 83 LEU A O 1
ATOM 675 N N . GLU A 1 84 ? 8.495 -11.460 13.894 1.00 95.56 84 GLU A N 1
ATOM 676 C CA . GLU A 1 84 ? 9.896 -11.079 13.750 1.00 95.56 84 GLU A CA 1
ATOM 677 C C . GLU A 1 84 ? 10.025 -9.744 12.987 1.00 95.56 84 GLU A C 1
ATOM 679 O O . GLU A 1 84 ? 9.152 -9.397 12.178 1.00 95.56 84 GLU A O 1
ATOM 684 N N . PRO A 1 85 ? 11.114 -8.979 13.199 1.00 92.56 85 PRO A N 1
ATOM 685 C CA . PRO A 1 85 ? 11.292 -7.667 12.576 1.00 92.56 85 PRO A CA 1
ATOM 686 C C . PRO A 1 85 ? 11.156 -7.672 11.048 1.00 92.56 85 PRO A C 1
ATOM 688 O O . PRO A 1 85 ? 10.525 -6.769 10.491 1.00 92.56 85 PRO A O 1
ATOM 691 N N . ASP A 1 86 ? 11.690 -8.695 10.378 1.00 90.75 86 ASP A N 1
ATOM 692 C CA . ASP A 1 86 ? 11.645 -8.820 8.916 1.00 90.75 86 ASP A CA 1
ATOM 693 C C . ASP A 1 86 ? 10.225 -9.102 8.404 1.00 90.75 86 ASP A C 1
ATOM 695 O O . ASP A 1 86 ? 9.782 -8.501 7.419 1.00 90.75 86 ASP A O 1
ATOM 699 N N . ASP A 1 87 ? 9.467 -9.950 9.106 1.00 92.56 87 ASP A N 1
ATOM 700 C CA . ASP A 1 87 ? 8.065 -10.229 8.780 1.00 92.56 87 ASP A CA 1
ATOM 701 C C . ASP A 1 87 ? 7.202 -8.984 8.975 1.00 92.56 87 ASP A C 1
ATOM 703 O O . ASP A 1 87 ? 6.354 -8.655 8.136 1.00 92.56 87 ASP A O 1
ATOM 707 N N . LEU A 1 88 ? 7.452 -8.241 10.054 1.00 92.94 88 LEU A N 1
ATOM 708 C CA . LEU A 1 88 ? 6.763 -6.990 10.317 1.00 92.94 88 LEU A CA 1
ATOM 709 C C . LEU A 1 88 ? 7.102 -5.936 9.255 1.00 92.94 88 LEU A C 1
ATOM 711 O O . LEU A 1 88 ? 6.201 -5.259 8.757 1.00 92.94 88 LEU A O 1
ATOM 715 N N . ALA A 1 89 ? 8.372 -5.810 8.865 1.00 91.25 89 ALA A N 1
ATOM 716 C CA . ALA A 1 89 ? 8.799 -4.923 7.786 1.00 91.25 89 ALA A CA 1
ATOM 717 C C . ALA A 1 89 ? 8.109 -5.287 6.463 1.00 91.25 89 ALA A C 1
ATOM 719 O O . ALA A 1 89 ? 7.528 -4.415 5.809 1.00 91.25 89 ALA A O 1
ATOM 720 N N . MET A 1 90 ? 8.071 -6.575 6.106 1.00 90.06 90 MET A N 1
ATOM 721 C CA .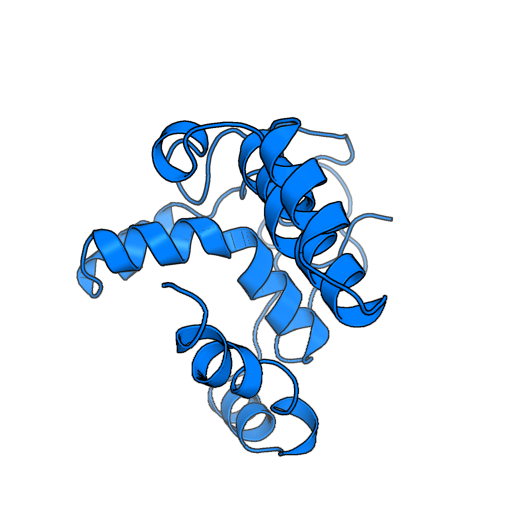 MET A 1 90 ? 7.339 -7.056 4.935 1.00 90.06 90 MET A CA 1
ATOM 722 C C . MET A 1 90 ? 5.852 -6.691 5.021 1.00 90.06 90 MET A C 1
ATOM 724 O O . MET A 1 90 ? 5.290 -6.185 4.043 1.00 90.06 90 MET A O 1
ATOM 728 N N . LEU A 1 91 ? 5.211 -6.898 6.171 1.00 91.69 91 LEU A N 1
ATOM 729 C CA . LEU A 1 91 ? 3.801 -6.574 6.360 1.00 91.69 91 LEU A CA 1
ATOM 730 C C . LEU A 1 91 ? 3.544 -5.069 6.196 1.00 91.69 91 LEU A C 1
ATOM 732 O O . LEU A 1 91 ? 2.550 -4.687 5.573 1.00 91.69 91 LEU A O 1
ATOM 736 N N . ARG A 1 92 ? 4.446 -4.209 6.695 1.00 92.38 92 ARG A N 1
ATOM 737 C CA . ARG A 1 92 ? 4.364 -2.747 6.521 1.00 92.38 92 ARG A CA 1
ATOM 738 C C . ARG A 1 92 ? 4.388 -2.357 5.047 1.00 92.38 92 ARG A C 1
ATOM 740 O O . ARG A 1 92 ? 3.575 -1.544 4.624 1.00 92.38 92 ARG A O 1
ATOM 747 N N . THR A 1 93 ? 5.219 -2.993 4.214 1.00 90.31 93 THR A N 1
ATOM 748 C CA . THR A 1 93 ? 5.213 -2.721 2.757 1.00 90.31 93 THR A CA 1
ATOM 749 C C . THR A 1 93 ? 3.895 -3.091 2.063 1.00 90.31 93 THR A C 1
ATOM 751 O O . THR A 1 93 ? 3.602 -2.616 0.959 1.00 90.31 93 THR A O 1
ATOM 754 N N . ARG A 1 94 ? 3.077 -3.936 2.699 1.00 89.19 94 ARG A N 1
ATOM 755 C CA . ARG A 1 94 ? 1.786 -4.409 2.189 1.00 89.19 94 ARG A CA 1
ATOM 756 C C . ARG A 1 94 ? 0.583 -3.707 2.821 1.00 89.19 94 ARG A C 1
ATOM 758 O O . ARG A 1 94 ? -0.543 -4.046 2.457 1.00 89.19 94 ARG A O 1
ATOM 765 N N . SER A 1 95 ? 0.795 -2.709 3.679 1.00 88.38 95 SER A N 1
ATOM 766 C CA . SER A 1 95 ? -0.265 -2.017 4.425 1.00 88.38 95 SER A CA 1
ATOM 767 C C . SER A 1 95 ? -1.349 -1.390 3.550 1.00 88.38 95 SER A C 1
ATOM 769 O O . SER A 1 95 ? -2.502 -1.353 3.956 1.00 88.38 95 SER A O 1
ATOM 771 N N . GLY A 1 96 ? -1.017 -0.944 2.334 1.00 83.44 96 GLY A N 1
ATOM 772 C CA . GLY A 1 96 ? -2.006 -0.439 1.373 1.00 83.44 96 GLY A CA 1
ATOM 773 C C . GLY A 1 96 ? -2.628 -1.517 0.475 1.00 83.44 96 GLY A C 1
ATOM 774 O O . GLY A 1 96 ? -3.757 -1.366 0.013 1.00 83.44 96 GLY A O 1
ATOM 775 N N . SER A 1 97 ? -1.913 -2.616 0.201 1.00 84.12 97 SER A N 1
ATOM 776 C CA . SER A 1 97 ? -2.425 -3.696 -0.659 1.00 84.12 97 SER A CA 1
ATOM 777 C C . SER A 1 97 ? -3.364 -4.642 0.068 1.00 84.12 97 SER A C 1
ATOM 779 O O . SER A 1 97 ? -4.345 -5.057 -0.527 1.00 84.12 97 SER A O 1
ATOM 781 N N . ILE A 1 98 ? -3.101 -4.943 1.341 1.00 85.88 98 ILE A N 1
ATOM 782 C CA . ILE A 1 98 ? -3.964 -5.810 2.150 1.00 85.88 98 ILE A CA 1
ATOM 783 C C . ILE A 1 98 ? -5.410 -5.290 2.179 1.00 85.88 98 ILE A C 1
ATOM 785 O O . ILE A 1 98 ? -6.289 -6.033 1.757 1.00 85.88 98 ILE A O 1
ATOM 789 N N . PRO A 1 99 ? -5.696 -4.031 2.567 1.00 84.06 99 PRO A N 1
ATOM 790 C CA . PRO A 1 99 ? -7.070 -3.535 2.572 1.00 84.06 99 PRO A CA 1
ATOM 791 C C . PRO A 1 99 ? -7.664 -3.469 1.157 1.00 84.06 99 PRO A C 1
ATOM 793 O O . PRO A 1 99 ? -8.836 -3.775 0.973 1.00 84.06 99 PRO A O 1
ATOM 796 N N . LYS A 1 100 ? -6.871 -3.167 0.119 1.00 84.50 100 LYS A N 1
ATOM 797 C CA . LYS A 1 100 ? -7.344 -3.265 -1.274 1.00 84.50 100 LYS A CA 1
ATOM 798 C C . LYS A 1 100 ? -7.834 -4.676 -1.599 1.00 84.50 100 LYS A C 1
ATOM 800 O O . LYS A 1 100 ? -8.914 -4.828 -2.163 1.00 84.50 100 LYS A O 1
ATOM 805 N N . ASP A 1 101 ? -7.027 -5.684 -1.295 1.00 85.31 101 ASP A N 1
ATOM 806 C CA . ASP A 1 101 ? -7.337 -7.068 -1.634 1.00 85.31 101 ASP A CA 1
ATOM 807 C C . ASP A 1 101 ? -8.532 -7.549 -0.794 1.00 85.31 101 ASP A C 1
ATOM 809 O O . ASP A 1 101 ? -9.508 -8.032 -1.359 1.00 85.31 101 ASP A O 1
ATOM 813 N N . LEU A 1 102 ? -8.551 -7.285 0.518 1.00 85.62 102 LEU A N 1
ATOM 814 C CA . LEU A 1 102 ? -9.694 -7.606 1.383 1.00 85.62 102 LEU A CA 1
ATOM 815 C C . LEU A 1 102 ? -11.009 -6.996 0.871 1.00 85.62 102 LEU A C 1
ATOM 817 O O . LEU A 1 102 ? -12.020 -7.693 0.818 1.00 85.62 102 LEU A O 1
ATOM 821 N N . TRP A 1 103 ? -10.995 -5.732 0.434 1.00 85.62 103 TRP A N 1
ATOM 822 C CA . TRP A 1 103 ? -12.176 -5.088 -0.150 1.00 85.62 103 TRP A CA 1
ATOM 823 C C . TRP A 1 103 ? -12.610 -5.760 -1.461 1.00 85.62 103 TRP A C 1
ATOM 825 O O . TRP A 1 103 ? -13.784 -6.066 -1.644 1.00 85.62 103 TRP A O 1
ATOM 835 N N . ARG A 1 104 ? -11.664 -6.053 -2.367 1.00 84.94 104 ARG A N 1
ATOM 836 C CA . ARG A 1 104 ? -11.958 -6.702 -3.662 1.00 84.94 104 ARG A CA 1
ATOM 837 C C . ARG A 1 104 ? -12.510 -8.119 -3.515 1.00 84.94 104 ARG A C 1
ATOM 839 O O . ARG A 1 104 ? -13.233 -8.563 -4.398 1.00 84.94 104 ARG A O 1
ATOM 846 N N . HIS A 1 105 ? -12.166 -8.803 -2.427 1.00 82.56 105 HIS A N 1
ATOM 847 C CA . HIS A 1 105 ? -12.666 -10.137 -2.096 1.00 82.56 105 HIS A CA 1
ATOM 848 C C . HIS A 1 105 ? -13.929 -10.107 -1.217 1.00 82.56 105 HIS A C 1
ATOM 850 O O . HIS A 1 105 ? -14.378 -11.153 -0.757 1.00 82.56 105 HIS A O 1
ATOM 856 N N . GLY A 1 106 ? -14.503 -8.928 -0.946 1.00 84.19 106 GLY A N 1
ATOM 857 C CA . GLY A 1 106 ? -15.691 -8.799 -0.098 1.00 84.19 106 GLY A CA 1
ATOM 858 C C . GLY A 1 106 ? -15.456 -9.216 1.359 1.00 84.19 106 GLY A C 1
ATOM 859 O O . GLY A 1 106 ? -16.409 -9.535 2.068 1.00 84.19 106 GLY A O 1
ATOM 860 N N . LEU A 1 107 ? -14.198 -9.249 1.809 1.00 85.44 107 LEU A N 1
ATOM 861 C CA . LEU A 1 107 ? -13.798 -9.566 3.187 1.00 85.44 107 LEU A CA 1
ATOM 862 C C . LEU A 1 107 ? -13.773 -8.326 4.087 1.00 85.44 107 LEU A C 1
ATOM 864 O O . LEU A 1 107 ? -13.591 -8.440 5.297 1.00 85.44 107 LEU A O 1
ATOM 868 N N . MET A 1 108 ? -13.931 -7.149 3.491 1.00 85.38 108 MET A N 1
ATOM 869 C CA . MET A 1 108 ? -13.917 -5.871 4.176 1.00 85.38 108 MET A CA 1
ATOM 870 C C . MET A 1 108 ? -14.949 -4.942 3.540 1.00 85.38 108 MET A C 1
ATOM 872 O O . MET A 1 108 ? -15.010 -4.820 2.315 1.00 85.38 108 MET A O 1
ATOM 876 N N . GLU A 1 109 ? -15.729 -4.274 4.378 1.00 86.62 109 GLU A N 1
ATOM 877 C CA . GLU A 1 109 ? -16.722 -3.283 3.983 1.00 86.62 109 GLU A CA 1
ATOM 878 C C . GLU A 1 109 ? -16.169 -1.892 4.274 1.00 86.62 109 GLU A C 1
ATOM 880 O O . GLU A 1 109 ? -15.601 -1.647 5.334 1.00 86.62 109 GLU A O 1
ATOM 885 N N . CYS A 1 110 ? -16.289 -0.980 3.315 1.00 82.56 110 CYS A N 1
ATOM 886 C CA . CYS A 1 110 ? -15.851 0.402 3.473 1.00 82.56 110 CYS A CA 1
ATOM 887 C C . CYS A 1 110 ? -17.052 1.327 3.263 1.00 82.56 110 CYS A C 1
ATOM 889 O O . CYS A 1 110 ? -17.855 1.044 2.369 1.00 82.56 110 CYS A O 1
ATOM 891 N N . PRO A 1 111 ? -17.155 2.440 4.008 1.00 78.50 111 PRO A N 1
ATOM 892 C CA . PRO A 1 111 ? -18.177 3.450 3.767 1.00 78.50 111 PRO A CA 1
ATOM 893 C C . PRO A 1 111 ? -18.153 3.929 2.311 1.00 78.50 111 PRO A C 1
ATOM 895 O O . PRO A 1 111 ? -17.088 4.206 1.754 1.00 78.50 111 PRO A O 1
ATOM 898 N N . GLU A 1 112 ? -19.327 4.055 1.688 1.00 72.75 112 GLU A N 1
ATOM 899 C CA . GLU A 1 112 ? -19.439 4.598 0.325 1.00 72.75 112 GLU A CA 1
ATOM 900 C C . GLU A 1 112 ? -19.039 6.078 0.275 1.00 72.75 112 GLU A C 1
ATOM 902 O O . GLU A 1 112 ? -18.492 6.566 -0.722 1.00 72.75 112 GLU A O 1
ATOM 907 N N . HIS A 1 113 ? -19.289 6.792 1.374 1.00 67.00 113 HIS A N 1
ATOM 908 C CA . HIS A 1 113 ? -19.026 8.212 1.522 1.00 67.00 113 HIS A CA 1
ATOM 909 C C . HIS A 1 113 ? -18.349 8.503 2.857 1.00 67.00 113 HIS A C 1
ATOM 911 O O . HIS A 1 113 ? -18.741 8.002 3.903 1.00 67.00 113 HIS A O 1
ATOM 917 N N . CYS A 1 114 ? -17.334 9.354 2.772 1.00 65.31 114 CYS A N 1
ATOM 918 C CA . CYS A 1 114 ? -16.602 9.929 3.885 1.00 65.31 114 CYS A CA 1
ATOM 919 C C . CYS A 1 114 ? -16.792 11.439 3.799 1.00 65.31 114 CYS A C 1
ATOM 921 O O . CYS A 1 114 ? -16.294 12.063 2.853 1.00 65.31 114 CYS A O 1
ATOM 923 N N . HIS A 1 115 ? -17.566 12.026 4.706 1.00 56.41 115 HIS A N 1
ATOM 924 C CA . HIS A 1 115 ? -17.957 13.430 4.672 1.00 56.41 115 HIS A CA 1
ATOM 925 C C . HIS A 1 115 ? -16.841 14.327 5.246 1.00 56.41 115 HIS A C 1
ATOM 927 O O . HIS A 1 115 ? -16.939 14.955 6.290 1.00 56.41 115 HIS A O 1
ATOM 933 N N . GLY A 1 116 ? -15.775 14.505 4.462 1.00 53.84 116 GLY A N 1
ATOM 934 C CA . GLY A 1 116 ? -14.817 15.601 4.647 1.00 53.84 116 GLY A CA 1
ATOM 935 C C . GLY A 1 116 ? -13.879 15.492 5.859 1.00 53.84 116 GLY A C 1
ATOM 936 O O . GLY A 1 116 ? -13.836 14.505 6.578 1.00 53.84 116 GLY A O 1
ATOM 937 N N . LEU A 1 117 ? -13.064 16.538 6.045 1.00 51.38 117 LEU A N 1
ATOM 938 C CA . LEU A 1 117 ? -11.924 16.607 6.982 1.00 51.38 117 LEU A CA 1
ATOM 939 C C . LEU A 1 117 ? -12.299 16.558 8.479 1.00 51.38 117 LEU A C 1
ATOM 941 O O . LEU A 1 117 ? -11.401 16.571 9.318 1.00 51.38 117 LEU A O 1
ATOM 945 N N . HIS A 1 118 ? -13.594 16.575 8.802 1.00 49.72 118 HIS A N 1
ATOM 946 C CA . HIS A 1 118 ? -14.121 16.680 10.166 1.00 49.72 118 HIS A CA 1
ATOM 947 C C . HIS A 1 118 ? -14.855 15.430 10.640 1.00 49.72 118 HIS A C 1
ATOM 949 O O . HIS A 1 118 ? -15.104 15.324 11.842 1.00 49.72 118 HIS A O 1
ATOM 955 N N . ASP A 1 119 ? -15.160 14.493 9.741 1.00 52.06 119 ASP A N 1
ATOM 956 C CA . ASP A 1 119 ? -15.586 13.171 10.168 1.00 52.06 119 ASP A CA 1
ATOM 957 C C . ASP A 1 119 ? -14.428 12.558 10.938 1.00 52.06 119 ASP A C 1
ATOM 959 O O . ASP A 1 119 ? -13.286 12.491 10.468 1.00 52.06 119 ASP A O 1
ATOM 963 N N . VAL A 1 120 ? -14.712 12.163 12.175 1.00 53.00 120 VAL A N 1
ATOM 964 C CA . VAL A 1 120 ? -13.736 11.475 13.003 1.00 53.00 120 VAL A CA 1
ATOM 965 C C . VAL A 1 120 ? -13.276 10.281 12.183 1.00 53.00 120 VAL A C 1
ATOM 967 O O . VAL A 1 120 ? -14.107 9.526 11.686 1.00 53.00 120 VAL A O 1
ATOM 970 N N . MET A 1 121 ? -11.968 10.067 12.053 1.00 53.06 121 MET A N 1
ATOM 971 C CA . MET A 1 121 ? -11.428 8.926 11.311 1.00 53.06 121 MET A CA 1
ATOM 972 C C . MET A 1 121 ? -11.994 7.572 11.762 1.00 53.06 121 MET A C 1
ATOM 974 O O . MET A 1 121 ? -11.716 6.588 11.098 1.00 53.06 121 MET A O 1
ATOM 978 N N . ALA A 1 122 ? -12.756 7.497 12.860 1.00 57.34 122 ALA A N 1
ATOM 979 C CA . ALA A 1 122 ? -13.586 6.366 13.265 1.00 57.34 122 ALA A CA 1
ATOM 980 C C . ALA A 1 122 ? -14.741 6.038 12.290 1.00 57.34 122 ALA A C 1
ATOM 982 O O . ALA A 1 122 ? -15.033 4.863 12.100 1.00 57.34 122 ALA A O 1
ATOM 983 N N . GLU A 1 123 ? -15.361 7.035 11.653 1.00 59.28 123 GLU A N 1
ATOM 984 C CA . GLU A 1 123 ? -16.497 6.869 10.724 1.00 59.28 123 GLU A CA 1
ATOM 985 C C . GLU A 1 123 ? -16.039 6.544 9.292 1.00 59.28 123 GLU A C 1
ATOM 987 O O . GLU A 1 123 ? -16.789 5.981 8.502 1.00 59.28 123 GLU A O 1
ATOM 992 N N . CYS A 1 124 ? -14.767 6.815 8.987 1.00 68.88 124 CYS A N 1
ATOM 993 C CA . CYS A 1 124 ? -14.122 6.553 7.699 1.00 68.88 124 CYS A CA 1
ATOM 994 C C . CYS A 1 124 ? -13.178 5.350 7.718 1.00 68.88 124 CYS A C 1
ATOM 996 O O . CYS A 1 124 ? -12.151 5.337 7.033 1.00 68.88 124 CYS A O 1
ATOM 998 N N . ARG A 1 125 ? -13.502 4.334 8.522 1.00 74.38 125 ARG A N 1
ATOM 999 C CA . ARG A 1 125 ? -12.746 3.078 8.558 1.00 74.38 125 ARG A CA 1
ATOM 1000 C C . ARG A 1 125 ? -13.509 2.010 7.824 1.00 74.38 125 ARG A C 1
ATOM 1002 O O . ARG A 1 125 ? -14.712 1.854 8.001 1.00 74.38 125 ARG A O 1
ATOM 1009 N N . CYS A 1 126 ? -12.770 1.237 7.050 1.00 79.06 126 CYS A N 1
ATOM 1010 C CA . CYS A 1 126 ? -13.286 -0.038 6.623 1.00 79.06 126 CYS A CA 1
ATOM 1011 C C . CYS A 1 126 ? -13.357 -0.987 7.825 1.00 79.06 126 CYS A C 1
ATOM 1013 O O . CYS A 1 126 ? -12.477 -0.975 8.691 1.00 79.06 126 CYS A O 1
ATOM 1015 N N . THR A 1 127 ? -14.392 -1.811 7.867 1.00 84.44 127 THR A N 1
ATOM 1016 C CA . THR A 1 127 ? -14.604 -2.834 8.885 1.00 84.44 127 THR A CA 1
ATOM 1017 C C . THR A 1 127 ? -14.491 -4.213 8.251 1.00 84.44 127 THR A C 1
ATOM 1019 O O . THR A 1 127 ? -14.820 -4.423 7.082 1.00 84.44 127 THR A O 1
ATOM 1022 N N . CYS A 1 128 ? -13.989 -5.171 9.021 1.00 82.56 128 CYS A N 1
ATOM 1023 C CA . CYS A 1 128 ? -14.083 -6.578 8.659 1.00 82.56 128 CYS A CA 1
ATOM 1024 C C . CYS A 1 128 ? -15.355 -7.161 9.280 1.00 82.56 128 CYS A C 1
ATOM 1026 O O . CYS A 1 128 ? -15.762 -6.735 10.364 1.00 82.56 128 CYS A O 1
ATOM 1028 N N . GLY A 1 129 ? -15.939 -8.161 8.617 1.00 78.69 129 GLY A N 1
ATOM 1029 C CA . GLY A 1 129 ? -16.941 -9.020 9.248 1.00 78.69 129 GLY A CA 1
ATOM 1030 C C . GLY A 1 129 ? -16.352 -9.788 10.436 1.00 78.69 129 GLY A C 1
ATOM 1031 O O . GLY A 1 129 ? -15.146 -9.748 10.700 1.00 78.69 129 GLY A O 1
ATOM 1032 N N . SER A 1 130 ? -17.200 -10.515 11.153 1.00 82.50 130 SER A N 1
ATOM 1033 C CA . SER A 1 130 ? -16.764 -11.431 12.207 1.00 82.50 130 SER A CA 1
ATOM 1034 C C . SER A 1 130 ? -15.760 -12.469 11.683 1.00 82.50 130 SER A C 1
ATOM 1036 O O . SER A 1 130 ? -15.746 -12.807 10.498 1.00 82.50 130 SER A O 1
ATOM 1038 N N . ASP A 1 131 ? -14.924 -13.016 12.574 1.00 80.81 131 ASP A N 1
ATOM 1039 C CA . ASP A 1 131 ? -13.967 -14.078 12.217 1.00 80.81 131 ASP A CA 1
ATOM 1040 C C . ASP A 1 131 ? -14.669 -15.274 11.549 1.00 80.81 131 ASP A C 1
ATOM 1042 O O . ASP A 1 131 ? -14.143 -15.858 10.604 1.00 80.81 131 ASP A O 1
ATOM 1046 N N . GLU A 1 132 ? -15.888 -15.600 11.983 1.00 85.25 132 GLU A N 1
ATOM 1047 C CA . GLU A 1 132 ? -16.700 -16.660 11.386 1.00 85.25 132 GLU A CA 1
ATOM 1048 C C . GLU A 1 132 ? -17.098 -16.338 9.937 1.00 85.25 132 GLU A C 1
ATOM 1050 O O . GLU A 1 132 ? -16.872 -17.161 9.049 1.00 85.25 132 GLU A O 1
ATOM 1055 N N . GLU A 1 133 ? -17.597 -15.128 9.669 1.00 82.25 133 GLU A N 1
ATOM 1056 C CA . GLU A 1 133 ? -17.952 -14.677 8.315 1.00 82.25 133 GLU A CA 1
ATOM 1057 C C . GLU A 1 133 ? -16.730 -14.618 7.393 1.00 82.25 133 GLU A C 1
ATOM 1059 O O . GLU A 1 133 ? -16.785 -15.074 6.248 1.00 82.25 133 GLU A O 1
ATOM 1064 N N . VAL A 1 134 ? -15.606 -14.093 7.890 1.00 80.56 134 VAL A N 1
ATOM 1065 C CA . VAL A 1 134 ? -14.350 -14.023 7.132 1.00 80.56 134 VAL A CA 1
ATOM 1066 C C . VAL A 1 134 ? -13.854 -15.431 6.807 1.00 80.56 134 VAL A C 1
ATOM 1068 O O . VAL A 1 134 ? -13.514 -15.713 5.660 1.00 80.56 134 VAL A O 1
ATOM 1071 N N . ARG A 1 135 ? -13.857 -16.356 7.775 1.00 80.00 135 ARG A N 1
ATOM 1072 C CA . ARG A 1 135 ? -13.459 -17.754 7.546 1.00 80.00 135 ARG A CA 1
ATOM 1073 C C . ARG A 1 135 ? -14.403 -18.489 6.608 1.00 80.00 135 ARG A C 1
ATOM 1075 O O . ARG A 1 135 ? -13.927 -19.341 5.863 1.00 80.00 135 ARG A O 1
ATOM 1082 N N . ALA A 1 136 ? -15.703 -18.213 6.662 1.00 82.88 136 ALA A N 1
ATOM 1083 C CA . ALA A 1 136 ? -16.673 -18.802 5.748 1.00 82.88 136 ALA A CA 1
ATOM 1084 C C . ALA A 1 136 ? -16.367 -18.382 4.304 1.00 82.88 136 ALA A C 1
ATOM 1086 O O . ALA A 1 136 ? -16.222 -19.247 3.445 1.00 82.88 136 ALA A O 1
ATOM 1087 N N . LYS A 1 137 ? -16.138 -17.083 4.073 1.00 78.94 137 LYS A N 1
ATOM 1088 C CA . LYS A 1 137 ? -15.728 -16.549 2.765 1.00 78.94 137 LYS A CA 1
ATOM 1089 C C . LYS A 1 137 ? -14.376 -17.108 2.312 1.00 78.94 137 LYS A C 1
ATOM 1091 O O . LYS A 1 137 ? -14.236 -17.535 1.184 1.00 78.94 137 LYS A O 1
ATOM 1096 N N . LEU A 1 138 ? -13.376 -17.210 3.185 1.00 72.81 138 LEU A N 1
ATOM 1097 C CA . LEU A 1 138 ? -12.066 -17.767 2.801 1.00 72.81 138 LEU A CA 1
ATOM 1098 C C . LEU A 1 138 ? -12.099 -19.257 2.419 1.00 72.81 138 LEU A C 1
ATOM 1100 O O . LEU A 1 138 ? -11.191 -19.729 1.739 1.00 72.81 138 LEU A O 1
ATOM 1104 N N . ARG A 1 139 ? -13.105 -20.010 2.878 1.00 74.50 139 ARG A N 1
ATOM 1105 C CA . ARG A 1 139 ? -13.306 -21.420 2.508 1.00 74.50 139 ARG A CA 1
ATOM 1106 C C . ARG A 1 139 ? -14.089 -21.588 1.211 1.00 74.50 139 ARG A C 1
ATOM 1108 O O . ARG A 1 139 ? -14.126 -22.705 0.701 1.00 74.50 139 ARG A O 1
ATOM 1115 N N . ASP A 1 140 ? -14.714 -20.526 0.714 1.00 69.50 140 ASP A N 1
ATOM 1116 C CA . ASP A 1 140 ? -15.419 -20.544 -0.556 1.00 69.50 140 ASP A CA 1
ATOM 1117 C C . ASP A 1 140 ? -14.386 -20.521 -1.708 1.00 69.50 140 ASP A C 1
ATOM 1119 O O . ASP A 1 140 ? -13.589 -19.574 -1.815 1.00 69.50 140 ASP A O 1
ATOM 1123 N N . PRO A 1 141 ? -14.345 -21.580 -2.546 1.00 61.19 141 PRO A N 1
ATOM 1124 C CA . PRO A 1 141 ? -13.391 -21.687 -3.641 1.00 61.19 141 PRO A CA 1
ATOM 1125 C C . PRO A 1 141 ? -13.506 -20.550 -4.664 1.00 61.19 141 PRO A C 1
ATOM 1127 O O . PRO A 1 141 ? -12.498 -20.211 -5.280 1.00 61.19 141 PRO A O 1
ATOM 1130 N N . GLU A 1 142 ? -14.676 -19.921 -4.825 1.00 60.38 142 GLU A N 1
ATOM 1131 C CA . GLU A 1 142 ? -14.857 -18.818 -5.782 1.00 60.38 142 GLU A CA 1
ATOM 1132 C C . GLU A 1 142 ? -14.139 -17.530 -5.340 1.00 60.38 142 GLU A C 1
ATOM 1134 O O . GLU A 1 142 ? -13.723 -16.716 -6.166 1.00 60.38 142 GLU A O 1
ATOM 1139 N N . THR A 1 143 ? -13.921 -17.352 -4.036 1.00 57.12 143 THR A N 1
ATOM 1140 C CA . THR A 1 143 ? -13.265 -16.165 -3.462 1.00 57.12 143 THR A CA 1
ATOM 1141 C C . THR A 1 143 ? -11.746 -16.271 -3.340 1.00 57.12 143 THR A C 1
ATOM 1143 O O . THR A 1 143 ? -11.087 -15.236 -3.211 1.00 57.12 143 THR A O 1
ATOM 1146 N N . PHE A 1 144 ? -11.164 -17.475 -3.379 1.00 49.81 144 PHE A N 1
ATOM 1147 C CA . PHE A 1 144 ? -9.752 -17.709 -3.027 1.00 49.81 144 PHE A CA 1
ATOM 1148 C C . PHE A 1 144 ? -8.825 -18.003 -4.227 1.00 49.81 144 PHE A C 1
ATOM 1150 O O . PHE A 1 144 ? -7.605 -18.084 -4.066 1.00 49.81 144 PHE A O 1
ATOM 1157 N N . ASP A 1 145 ? -9.374 -18.098 -5.442 1.00 47.25 145 ASP A N 1
ATOM 1158 C CA . ASP A 1 145 ? -8.678 -18.640 -6.622 1.00 47.25 145 ASP A CA 1
ATOM 1159 C C . ASP A 1 145 ? -7.657 -17.695 -7.305 1.00 47.25 145 ASP A C 1
ATOM 1161 O O . ASP A 1 145 ? -7.042 -18.061 -8.300 1.00 47.25 145 ASP A O 1
ATOM 1165 N N . PHE A 1 146 ? -7.410 -16.470 -6.810 1.00 46.12 146 PHE A N 1
ATOM 1166 C CA . PHE A 1 146 ? -6.648 -15.484 -7.608 1.00 46.12 146 PHE A CA 1
ATOM 1167 C C . PHE A 1 146 ? -5.238 -15.094 -7.130 1.00 46.12 146 PHE A C 1
ATOM 1169 O O . PHE A 1 146 ? -4.569 -14.350 -7.849 1.00 46.12 146 PHE A O 1
ATOM 1176 N N . HIS A 1 147 ? -4.716 -15.554 -5.978 1.00 43.03 147 HIS A N 1
ATOM 1177 C CA . HIS A 1 147 ? -3.377 -15.087 -5.535 1.00 43.03 147 HIS A CA 1
ATOM 1178 C C . HIS A 1 147 ? -2.419 -16.083 -4.868 1.00 43.03 147 HIS A C 1
ATOM 1180 O O . HIS A 1 147 ? -1.209 -15.837 -4.892 1.00 43.03 147 HIS A O 1
ATOM 1186 N N . LEU A 1 148 ? -2.874 -17.218 -4.331 1.00 39.38 148 LEU A N 1
ATOM 1187 C CA . LEU A 1 148 ? -1.937 -18.198 -3.756 1.00 39.38 148 LEU A CA 1
ATOM 1188 C C . LEU A 1 148 ? -1.161 -18.978 -4.814 1.00 39.38 148 LEU A C 1
ATOM 1190 O O . LEU A 1 148 ? -0.003 -19.326 -4.583 1.00 39.38 148 LEU A O 1
ATOM 1194 N N . ASP A 1 149 ? -1.743 -19.148 -5.997 1.00 33.03 149 ASP A N 1
ATOM 1195 C CA . ASP A 1 149 ? -1.106 -19.859 -7.103 1.00 33.03 149 ASP A CA 1
ATOM 1196 C C . ASP A 1 149 ? 0.079 -19.073 -7.704 1.00 33.03 149 ASP A C 1
ATOM 1198 O O . ASP A 1 149 ? 1.008 -19.651 -8.262 1.00 33.03 149 ASP A O 1
ATOM 1202 N N . VAL A 1 150 ? 0.122 -17.747 -7.515 1.00 40.44 150 VAL A N 1
ATOM 1203 C CA . VAL A 1 150 ? 1.223 -16.882 -7.982 1.00 40.44 150 VAL A CA 1
ATOM 1204 C C . VAL A 1 150 ? 2.362 -16.799 -6.957 1.00 40.44 150 VAL A C 1
ATOM 1206 O O . VAL A 1 150 ? 3.528 -16.701 -7.341 1.00 40.44 150 VAL A O 1
ATOM 1209 N N . ILE A 1 151 ? 2.070 -16.898 -5.655 1.00 38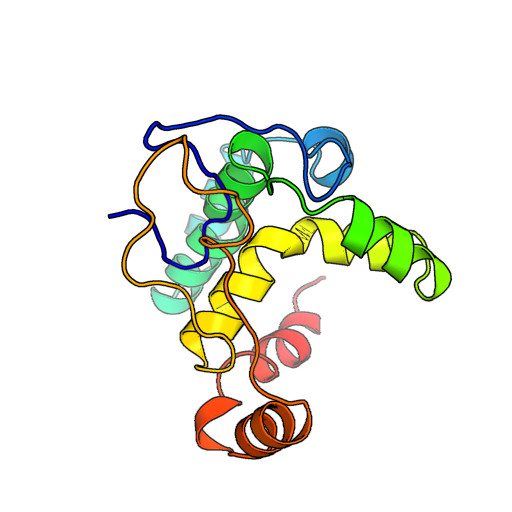.03 151 ILE A N 1
ATOM 1210 C CA . ILE A 1 151 ? 3.100 -16.902 -4.598 1.00 38.03 151 ILE A CA 1
ATOM 1211 C C . ILE A 1 151 ? 3.863 -18.237 -4.575 1.00 38.03 151 ILE A C 1
ATOM 1213 O O . ILE A 1 151 ? 5.070 -18.251 -4.325 1.00 38.03 151 ILE A O 1
ATOM 1217 N N . THR A 1 152 ? 3.199 -19.355 -4.877 1.00 34.59 152 THR A N 1
ATOM 1218 C CA . THR A 1 152 ? 3.847 -20.673 -4.959 1.00 34.59 152 THR A CA 1
ATOM 1219 C C . THR A 1 152 ? 4.555 -20.896 -6.297 1.00 34.59 152 THR A C 1
ATOM 1221 O O . THR A 1 152 ? 5.665 -21.427 -6.297 1.00 34.59 152 THR A O 1
ATOM 1224 N N . LYS A 1 153 ? 4.004 -20.422 -7.427 1.00 35.66 153 LYS A N 1
ATOM 1225 C CA . LYS A 1 153 ? 4.643 -20.556 -8.755 1.00 35.66 153 LYS A CA 1
ATOM 1226 C C . LYS A 1 153 ? 5.691 -19.474 -9.059 1.00 35.66 153 LYS A C 1
ATOM 1228 O O . LYS A 1 153 ? 6.563 -19.687 -9.895 1.00 35.66 153 LYS A O 1
ATOM 1233 N N . GLY A 1 154 ? 5.680 -18.344 -8.346 1.00 32.12 154 GLY A N 1
ATOM 1234 C CA . GLY A 1 154 ? 6.676 -17.270 -8.473 1.00 32.12 154 GLY A CA 1
ATOM 1235 C C . GLY A 1 154 ? 8.021 -17.542 -7.785 1.00 32.12 154 GLY A C 1
ATOM 1236 O O . GLY A 1 154 ? 8.994 -16.842 -8.059 1.00 32.12 154 GLY A O 1
ATOM 1237 N N . LYS A 1 155 ? 8.121 -18.578 -6.937 1.00 34.06 155 LYS A N 1
ATOM 1238 C CA . LYS A 1 155 ? 9.394 -19.007 -6.322 1.00 34.06 155 LYS A CA 1
ATOM 1239 C C . LYS A 1 155 ? 10.369 -19.681 -7.305 1.00 34.06 155 LYS A C 1
ATOM 1241 O O . LYS A 1 155 ? 11.478 -20.011 -6.905 1.00 34.06 155 LYS A O 1
ATOM 1246 N N . GLY A 1 156 ? 9.987 -19.861 -8.573 1.00 31.16 156 GLY A N 1
ATOM 1247 C CA . GLY A 1 156 ? 10.819 -20.489 -9.607 1.00 31.16 156 GLY A CA 1
ATOM 1248 C C . GLY A 1 156 ? 11.575 -19.543 -10.549 1.00 31.16 156 GLY A C 1
ATOM 1249 O O . GLY A 1 156 ? 12.214 -20.034 -11.469 1.00 31.16 156 GLY A O 1
ATOM 1250 N N . LEU A 1 157 ? 11.501 -18.216 -10.377 1.00 33.44 157 LEU A N 1
ATOM 1251 C CA . LEU A 1 157 ? 12.107 -17.245 -11.315 1.00 33.44 157 LEU A CA 1
ATOM 1252 C C . LEU A 1 157 ? 13.153 -16.317 -10.671 1.00 33.44 157 LEU A C 1
ATOM 1254 O O . LEU A 1 157 ? 13.470 -15.260 -11.211 1.00 33.44 157 LEU A O 1
ATOM 1258 N N . ALA A 1 158 ? 13.702 -16.718 -9.523 1.00 31.33 158 ALA A N 1
ATOM 1259 C CA . ALA A 1 158 ? 14.883 -16.100 -8.926 1.00 31.33 158 ALA A CA 1
ATOM 1260 C C . ALA A 1 158 ? 16.106 -17.018 -9.103 1.00 31.33 158 ALA A C 1
ATOM 1262 O O . ALA A 1 158 ? 16.601 -17.587 -8.134 1.00 31.33 158 ALA A O 1
ATOM 1263 N N . THR A 1 159 ? 16.554 -17.157 -10.352 1.00 34.19 159 THR A N 1
ATOM 1264 C CA . THR A 1 159 ? 17.931 -17.507 -10.748 1.00 34.19 159 THR A CA 1
ATOM 1265 C C . THR A 1 159 ? 18.243 -16.795 -12.049 1.00 34.19 159 THR A C 1
ATOM 1267 O O . THR A 1 159 ? 17.416 -16.952 -12.978 1.00 34.19 159 THR A O 1
#

Sequence (159 aa):
MRSPWNNNASPFVTRWRTLAGVNSWDLLGNLPGCSSHHMALSNFNTWEMFAMRIQQVPHQNVHRILGGTFESEEVYENLGKFLEPDDLAMLRTRSGSIPKDLWRHGLMECPEHCHGLHDVMAECRCTCGSDEEVRAKLRDPETFDFHLDVITKGKGLAT